Protein AF-A0A5E4CWA3-F1 (afdb_monomer)

Solvent-accessible surface area (backbone atoms only — not comparable to full-atom values): 9023 Å² total; per-residue (Å²): 144,82,82,81,77,75,79,73,74,68,63,62,17,81,24,36,67,60,45,59,70,42,76,32,87,59,70,44,62,15,62,84,79,68,44,80,23,48,37,92,52,21,31,26,24,77,56,24,62,54,33,33,35,55,78,47,29,48,71,35,40,48,38,57,74,72,39,70,64,65,76,74,52,72,78,73,97,55,59,66,71,64,50,14,72,74,32,97,84,50,58,45,65,68,56,55,56,43,50,54,50,36,67,73,74,31,77,85,46,84,54,64,76,71,49,84,39,59,64,70,61,27,53,50,50,51,53,42,39,28,46,34,52,92,32,42,58,62,83,89,51,59,59,34,23,46,42,46,45,52,50,58,64,73,73,110

Organism: Marmota monax (NCBI:txid9995)

Radius of gyration: 17.52 Å; Cα contacts (8 Å, |Δi|>4): 228; chains: 1; bounding box: 47×44×44 Å

pLDDT: mean 88.74, std 12.38, range [34.66, 95.75]

Foldseek 3Di:
DDDPPPPDQQQADPQLVLFDKDQADQWDAQLQPRDIDDRRQWIAGPQQRHIHGSNCRNVQFFHDPSHHFDAFADLPPDDLQVQLVVDPNSDHLLCVQLVVVCVVPPPPPPCQLNDAADPVLLVSQNSNCRRRPNRGHCVPPDNNSSSVNVVVSVVD

InterPro domains:
  IPR000198 Rho GTPase-activating protein domain [PF00620] (92-155)
  IPR000198 Rho GTPase-activating protein domain [PS50238] (78-156)
  IPR002219 Protein kinase C-like, phorbol ester/diacylglycerol-binding domain [PF00130] (19-65)
  IPR002219 Protein kinase C-like, phorbol ester/diacylglycerol-binding domain [PS00479] (19-64)
  IPR002219 Protein kinase C-like, phorbol ester/diacylglycerol-binding domain [PS50081] (18-64)
  IPR002219 Protein kinase C-like, phorbol ester/diacylglycerol-binding domain [SM00109] (17-64)
  IPR008936 Rho GTPase activation protein [G3DSA:1.10.555.10] (66-156)
  IPR008936 Rho GTPase activation protein [SSF48350] (75-155)
  IPR046349 C1-like domain superfamily [SSF57889] (9-67)
  IPR051025 Rho GTPase-activating [PTHR15228] (11-156)

Secondary structure (DSSP, 8-state):
--------PPPPPHHHHTS-EEE--S-EE-TTT-PEEPGGGEEEETTT--EEETTGGGT--BPP-SSPPPPPPP-SSS-HHHHHHHSTTS--HHHHHHHHHHHHHTTTSTTTTTSPP-HHHHHHHHHHHHHHGGGB--TTS-HHHHHHHHHHHHT-

Sequence (156 aa):
PSSLETFKKPLMSKAAVTHKFRKLRFPTECRDCEGIVNVFQGVECEECLLVCHQQCLENLVIICGYQKLVGKI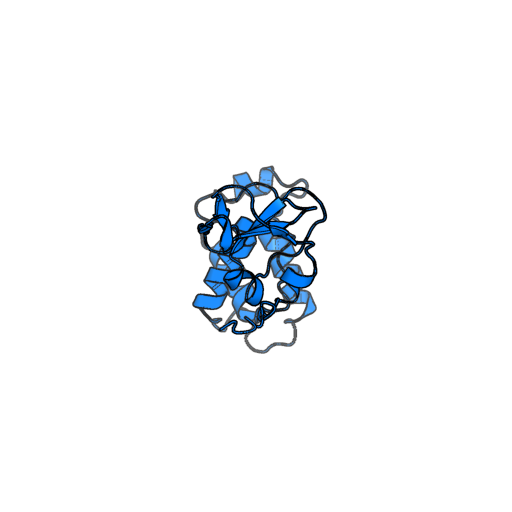YLFGVKFTQVAKKEPDGIPFILKICVSEIEKRALCLQGIYRDIGNKAKTKKLFQALENGMHLVDLSEFHPNNICDVLKLYLQQ

Mean predicted aligned error: 6.14 Å

Nearest PDB structures (foldseek):
  3fk2-assembly2_B  TM=8.700E-01  e=3.833E-04  Homo sapiens
  3fk2-assembly3_C  TM=8.869E-01  e=6.960E-04  Homo sapiens
  5c5s-assembly3_C  TM=8.972E-01  e=1.881E-03  Homo sapiens
  5hpy-assembly2_D  TM=9.854E-01  e=4.452E-03  Homo sapiens
  3kuq-assembly1_A  TM=8.640E-01  e=1.468E-02  Homo sapiens

Structure (mmCIF, N/CA/C/O backbone):
data_AF-A0A5E4CWA3-F1
#
_entry.id   AF-A0A5E4CWA3-F1
#
loop_
_atom_site.group_PDB
_atom_site.id
_atom_site.type_symbol
_atom_site.label_atom_id
_atom_site.label_alt_id
_atom_site.label_comp_id
_atom_site.label_asym_id
_atom_site.label_entity_id
_atom_site.label_seq_id
_atom_site.pdbx_PDB_ins_code
_atom_site.Cartn_x
_atom_site.Cartn_y
_atom_site.Cartn_z
_atom_site.occupancy
_atom_site.B_iso_or_equiv
_atom_site.auth_seq_id
_atom_site.auth_comp_id
_atom_site.auth_asym_id
_atom_site.auth_atom_id
_atom_site.pdbx_PDB_model_num
ATOM 1 N N . PRO A 1 1 ? 31.988 -25.605 -23.453 1.00 39.19 1 PRO A N 1
ATOM 2 C CA . PRO A 1 1 ? 31.751 -24.145 -23.523 1.00 39.19 1 PRO A CA 1
ATOM 3 C C . PRO A 1 1 ? 30.367 -23.827 -24.108 1.00 39.19 1 PRO A C 1
ATOM 5 O O . PRO A 1 1 ? 30.208 -23.900 -25.316 1.00 39.19 1 PRO A O 1
ATOM 8 N N . SER A 1 2 ? 29.406 -23.545 -23.220 1.00 34.66 2 SER A N 1
ATOM 9 C CA . SER A 1 2 ? 28.239 -22.647 -23.374 1.00 34.66 2 SER A CA 1
ATOM 10 C C . SER A 1 2 ? 27.103 -23.159 -22.482 1.00 34.66 2 SER A C 1
ATOM 12 O O . SER A 1 2 ? 26.216 -23.897 -22.908 1.00 34.66 2 SER A O 1
ATOM 14 N N . SER A 1 3 ? 27.202 -22.816 -21.201 1.00 37.84 3 SER A N 1
ATOM 15 C CA . SER A 1 3 ? 26.163 -22.981 -20.191 1.00 37.84 3 SER A CA 1
ATOM 16 C C . SER A 1 3 ? 24.864 -22.321 -20.655 1.00 37.84 3 SER A C 1
ATOM 18 O O . SER A 1 3 ? 24.839 -21.114 -20.890 1.00 37.84 3 SER A O 1
ATOM 20 N N . LEU A 1 4 ? 23.786 -23.104 -20.759 1.00 41.09 4 LEU A N 1
ATOM 21 C CA . LEU A 1 4 ? 22.429 -22.570 -20.812 1.00 41.09 4 LEU A CA 1
ATOM 22 C C . LEU A 1 4 ? 22.156 -21.848 -19.489 1.00 41.09 4 LEU A C 1
ATOM 24 O O . LEU A 1 4 ? 21.811 -22.475 -18.485 1.00 41.09 4 LEU A O 1
ATOM 28 N N . GLU A 1 5 ? 22.321 -20.527 -19.481 1.00 36.72 5 GLU A N 1
ATOM 29 C CA . GLU A 1 5 ? 21.766 -19.691 -18.425 1.00 36.72 5 GLU A CA 1
ATOM 30 C C . GLU A 1 5 ? 20.244 -19.815 -18.481 1.00 36.72 5 GLU A C 1
ATOM 32 O O . GLU A 1 5 ? 19.554 -19.247 -19.328 1.00 36.72 5 GLU A O 1
ATOM 37 N N . THR A 1 6 ? 19.716 -20.628 -17.573 1.00 36.94 6 THR A N 1
ATOM 38 C CA . THR A 1 6 ? 18.286 -20.691 -17.311 1.00 36.94 6 THR A CA 1
ATOM 39 C C . THR A 1 6 ? 17.909 -19.353 -16.687 1.00 36.94 6 THR A C 1
ATOM 41 O O . THR A 1 6 ? 18.141 -19.140 -15.497 1.00 36.94 6 THR A O 1
ATOM 44 N N . PHE A 1 7 ? 17.363 -18.432 -17.485 1.00 41.28 7 PHE A N 1
ATOM 45 C CA . PHE A 1 7 ? 16.717 -17.226 -16.973 1.00 41.28 7 PHE A CA 1
ATOM 46 C C . PHE A 1 7 ? 15.581 -17.671 -16.048 1.00 41.28 7 PHE A C 1
ATOM 48 O O . PHE A 1 7 ? 14.480 -17.994 -16.500 1.00 41.28 7 PHE A O 1
ATOM 55 N N . LYS A 1 8 ? 15.855 -17.742 -14.741 1.00 49.47 8 LYS A N 1
ATOM 56 C CA . LYS A 1 8 ? 14.819 -17.922 -13.728 1.00 49.47 8 LYS A CA 1
ATOM 57 C C . LYS A 1 8 ? 13.849 -16.762 -13.910 1.00 49.47 8 LYS A C 1
ATOM 59 O O . LYS A 1 8 ? 14.226 -15.610 -13.704 1.00 49.47 8 LYS A O 1
ATOM 64 N N . LYS A 1 9 ? 12.619 -17.055 -14.341 1.00 58.41 9 LYS A N 1
ATOM 65 C CA . LYS A 1 9 ? 11.544 -16.063 -14.301 1.00 58.41 9 LYS A CA 1
ATOM 66 C C . LYS A 1 9 ? 11.474 -15.561 -12.854 1.00 58.41 9 LYS A C 1
ATOM 68 O O . LYS A 1 9 ? 11.418 -16.407 -11.958 1.00 58.41 9 LYS A O 1
ATOM 73 N N . PRO A 1 10 ? 11.538 -14.243 -12.609 1.00 66.69 10 PRO A N 1
ATOM 74 C CA . PRO A 1 10 ? 11.377 -13.732 -11.258 1.00 66.69 10 PRO A CA 1
ATOM 75 C C . PRO A 1 10 ? 10.023 -14.212 -10.729 1.00 66.69 10 PRO A C 1
ATOM 77 O O . PRO A 1 10 ? 9.032 -14.192 -11.463 1.00 66.69 10 PRO A O 1
ATOM 80 N N . LEU A 1 11 ? 9.992 -14.696 -9.486 1.00 82.69 11 LEU A N 1
ATOM 81 C CA . LEU A 1 11 ? 8.729 -14.964 -8.809 1.00 82.69 11 LEU A CA 1
ATOM 82 C C . LEU A 1 11 ? 8.000 -13.617 -8.721 1.00 82.69 11 LEU A C 1
ATOM 84 O O . LEU A 1 11 ? 8.564 -12.650 -8.219 1.00 82.69 11 LEU A O 1
ATOM 88 N N . MET A 1 12 ? 6.802 -13.519 -9.293 1.00 89.06 12 MET A N 1
ATOM 89 C CA . MET A 1 12 ? 6.032 -12.274 -9.321 1.00 89.06 12 MET A CA 1
ATOM 90 C C . MET A 1 12 ? 4.941 -12.330 -8.257 1.00 89.06 12 MET A C 1
ATOM 92 O O . MET A 1 12 ? 4.243 -13.338 -8.139 1.00 89.06 12 MET A O 1
ATOM 96 N N . SER A 1 13 ? 4.774 -11.241 -7.507 1.00 92.62 13 SER A N 1
ATOM 97 C CA . SER A 1 13 ? 3.631 -11.072 -6.611 1.00 92.62 13 SER A CA 1
ATOM 98 C C . SER A 1 13 ? 2.322 -10.948 -7.399 1.00 92.62 13 SER A C 1
ATOM 100 O O . SER A 1 13 ? 2.325 -10.631 -8.593 1.00 92.62 13 SER A O 1
ATOM 102 N N . LYS A 1 14 ? 1.177 -11.112 -6.721 1.00 92.81 14 LYS A N 1
ATOM 103 C CA . LYS A 1 14 ? -0.148 -10.874 -7.325 1.00 92.81 14 LYS A CA 1
ATOM 104 C C . LYS A 1 14 ? -0.245 -9.484 -7.961 1.00 92.81 14 LYS A C 1
ATOM 106 O O . LYS A 1 14 ? -0.738 -9.354 -9.077 1.00 92.81 14 LYS A O 1
ATOM 111 N N . ALA A 1 15 ? 0.291 -8.465 -7.289 1.00 93.94 15 ALA A N 1
ATOM 112 C CA . ALA A 1 15 ? 0.289 -7.101 -7.796 1.00 93.94 15 ALA A CA 1
ATOM 113 C C . ALA A 1 15 ? 1.223 -6.928 -9.006 1.00 93.94 15 ALA A C 1
ATOM 115 O O . ALA A 1 15 ? 0.842 -6.299 -9.995 1.00 93.94 15 ALA A O 1
ATOM 116 N N . ALA A 1 16 ? 2.405 -7.551 -8.997 1.00 94.00 16 ALA A N 1
ATOM 117 C CA . ALA A 1 16 ? 3.326 -7.507 -10.131 1.00 94.00 16 ALA A CA 1
ATOM 118 C C . ALA A 1 16 ? 2.729 -8.135 -11.398 1.00 94.00 16 ALA A C 1
ATOM 120 O O . ALA A 1 16 ? 2.950 -7.613 -12.487 1.00 94.00 16 ALA A O 1
ATOM 121 N N . VAL A 1 17 ? 1.928 -9.200 -11.276 1.00 94.19 17 VAL A N 1
ATOM 122 C CA . VAL A 1 17 ? 1.273 -9.850 -12.430 1.00 94.19 17 VAL A CA 1
ATOM 123 C C . VAL A 1 17 ? 0.275 -8.924 -13.140 1.00 94.19 17 VAL A C 1
ATOM 125 O O . VAL A 1 17 ? 0.018 -9.101 -14.327 1.00 94.19 17 VAL A O 1
ATOM 128 N N . THR A 1 18 ? -0.244 -7.893 -12.463 1.00 94.62 18 THR A N 1
ATOM 129 C CA . THR A 1 18 ? -1.129 -6.894 -13.096 1.00 94.62 18 THR A CA 1
ATOM 130 C C . THR A 1 18 ? -0.399 -5.942 -14.052 1.00 94.62 18 THR A C 1
ATOM 132 O O . THR A 1 18 ? -1.045 -5.173 -14.756 1.00 94.62 18 THR A O 1
ATOM 135 N N . HIS A 1 19 ? 0.936 -5.965 -14.084 1.00 95.38 19 HIS A N 1
ATOM 136 C CA . HIS A 1 19 ? 1.750 -5.063 -14.892 1.00 95.38 19 HIS A CA 1
ATOM 137 C C . HIS A 1 19 ? 2.291 -5.751 -16.144 1.00 95.38 19 HIS A C 1
ATOM 139 O O . HIS A 1 19 ? 2.692 -6.916 -16.123 1.00 95.38 19 HIS A O 1
ATOM 145 N N . LYS A 1 20 ? 2.419 -4.975 -17.222 1.00 94.94 20 LYS A N 1
ATOM 146 C CA . LYS A 1 20 ? 3.136 -5.381 -18.431 1.00 94.94 20 LYS A CA 1
ATOM 147 C C . LYS A 1 20 ? 4.520 -4.739 -18.447 1.00 94.94 20 LYS A C 1
ATOM 149 O O . LYS A 1 20 ? 4.663 -3.562 -18.767 1.00 94.94 20 LYS A O 1
ATOM 154 N N . PHE A 1 21 ? 5.536 -5.504 -18.058 1.00 95.06 21 PHE A N 1
ATOM 155 C CA . PHE A 1 21 ? 6.897 -4.997 -17.898 1.00 95.06 21 PHE A CA 1
ATOM 156 C C . PHE A 1 21 ? 7.736 -5.088 -19.176 1.00 95.06 21 PHE A C 1
ATOM 158 O O . PHE A 1 21 ? 7.776 -6.123 -19.843 1.00 95.06 21 PHE A O 1
ATOM 165 N N . ARG A 1 22 ? 8.506 -4.029 -19.432 1.00 94.06 22 ARG A N 1
ATOM 166 C CA . ARG A 1 22 ? 9.610 -3.978 -20.394 1.00 94.06 22 ARG A CA 1
ATOM 167 C C . ARG A 1 22 ? 10.936 -3.705 -19.688 1.00 94.06 22 ARG A C 1
ATOM 169 O O . ARG A 1 22 ? 10.971 -3.299 -18.528 1.00 94.06 22 ARG A O 1
ATOM 176 N N . LYS A 1 23 ? 12.046 -3.909 -20.402 1.00 92.62 23 LYS A N 1
ATOM 177 C CA . LYS A 1 23 ? 13.384 -3.561 -19.902 1.00 92.62 23 LYS A CA 1
ATOM 178 C C . LYS A 1 23 ? 13.498 -2.050 -19.700 1.00 92.62 23 LYS A C 1
ATOM 180 O O . LYS A 1 23 ? 13.103 -1.276 -20.576 1.00 92.62 23 LYS A O 1
ATOM 185 N N . LEU A 1 24 ? 14.066 -1.659 -18.563 1.00 92.88 24 LEU A N 1
ATOM 186 C CA . LEU A 1 24 ? 14.374 -0.266 -18.264 1.00 92.88 24 LEU A CA 1
ATOM 187 C C . LEU A 1 24 ? 15.441 0.259 -19.242 1.00 92.88 24 LEU A C 1
ATOM 189 O O . LEU A 1 24 ? 16.298 -0.501 -19.690 1.00 92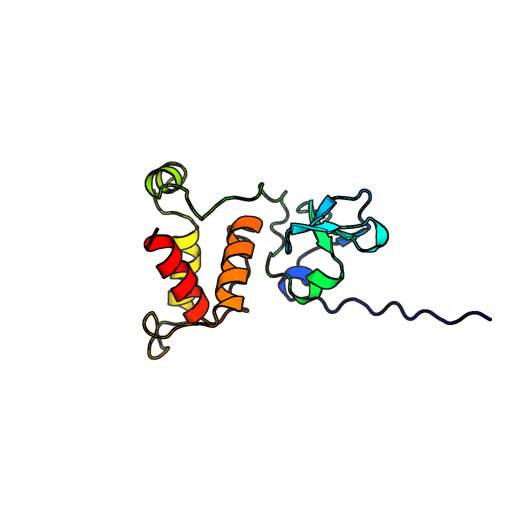.88 24 LEU A O 1
ATOM 193 N N . ARG A 1 25 ? 15.378 1.548 -19.603 1.00 89.44 25 ARG A N 1
ATOM 194 C CA . ARG A 1 25 ? 16.295 2.164 -20.588 1.00 89.44 25 ARG A CA 1
ATO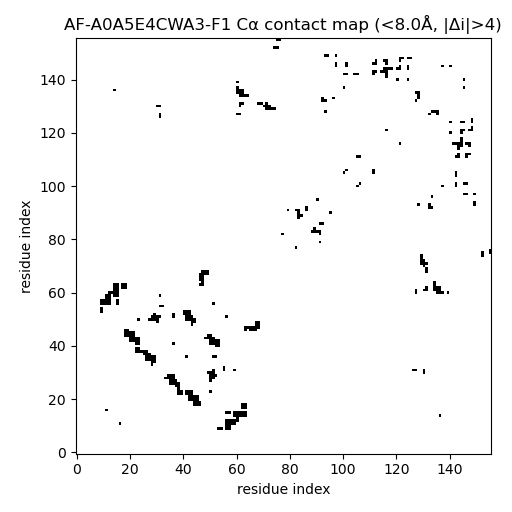M 195 C C . ARG A 1 25 ? 17.387 3.028 -19.959 1.00 89.44 25 ARG A C 1
ATOM 197 O O . ARG A 1 25 ? 18.462 3.145 -20.534 1.00 89.44 25 ARG A O 1
ATOM 204 N N . PHE A 1 26 ? 17.127 3.605 -18.788 1.00 89.31 26 PHE A N 1
ATOM 205 C CA . PHE A 1 26 ? 18.042 4.506 -18.086 1.00 89.31 26 PHE A CA 1
ATOM 2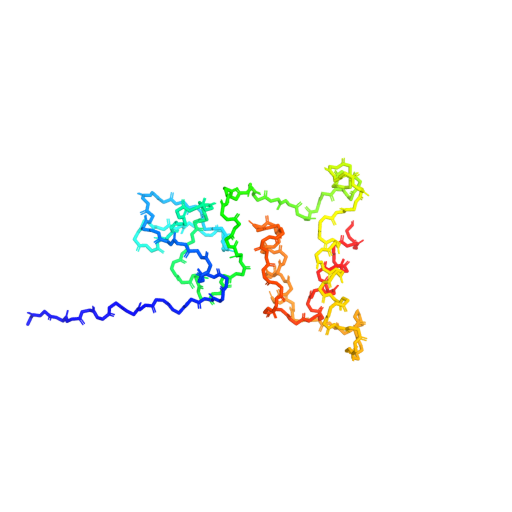06 C C . PHE A 1 26 ? 17.987 4.233 -16.579 1.00 89.31 26 PHE A C 1
ATOM 208 O O . PHE A 1 26 ? 16.940 3.799 -16.101 1.00 89.31 26 PHE A O 1
ATOM 215 N N . PRO A 1 27 ? 19.072 4.466 -15.820 1.00 91.44 27 PRO A N 1
ATOM 216 C CA . PRO A 1 27 ? 19.032 4.330 -14.371 1.00 91.44 27 PRO A CA 1
ATOM 217 C C . PRO A 1 27 ? 17.993 5.272 -13.762 1.00 91.44 27 PRO A C 1
ATOM 219 O O . PRO A 1 27 ? 17.932 6.450 -14.110 1.00 91.44 27 PRO A O 1
ATOM 222 N N . THR A 1 28 ? 17.135 4.758 -12.888 1.00 93.94 28 THR A N 1
ATOM 223 C CA . THR A 1 28 ? 16.035 5.523 -12.274 1.00 93.94 28 THR A CA 1
ATOM 224 C C . THR A 1 28 ? 15.724 4.945 -10.895 1.00 93.94 28 THR A C 1
ATOM 226 O O . THR A 1 28 ? 16.099 3.815 -10.597 1.00 93.94 28 THR A O 1
ATOM 229 N N . GLU A 1 29 ? 15.085 5.720 -10.026 1.00 93.38 29 GLU A N 1
ATOM 230 C CA . GLU A 1 29 ? 14.675 5.278 -8.692 1.00 93.38 29 GLU A CA 1
ATOM 231 C C . GLU A 1 29 ? 13.571 4.204 -8.753 1.00 93.38 29 GLU A C 1
ATOM 233 O O . GLU A 1 29 ? 12.619 4.300 -9.531 1.00 93.38 29 GLU A O 1
ATOM 238 N N . CYS A 1 30 ? 13.701 3.168 -7.924 1.00 94.44 30 CYS A N 1
ATOM 239 C CA . CYS A 1 30 ? 12.703 2.119 -7.759 1.00 94.44 30 CYS A CA 1
ATOM 240 C C . CYS A 1 30 ? 11.504 2.649 -6.984 1.00 94.44 30 CYS A C 1
ATOM 242 O O . CYS A 1 30 ? 11.643 3.126 -5.859 1.00 94.44 30 CYS A O 1
ATOM 244 N N . ARG A 1 31 ? 10.303 2.458 -7.527 1.00 93.69 31 ARG A N 1
ATOM 245 C CA . ARG A 1 31 ? 9.070 2.896 -6.875 1.00 93.69 31 ARG A CA 1
ATOM 246 C C . ARG A 1 31 ? 8.697 2.077 -5.634 1.00 93.69 31 ARG A C 1
ATOM 248 O O . ARG A 1 31 ? 7.900 2.542 -4.834 1.00 93.69 31 ARG A O 1
ATOM 255 N N . ASP A 1 32 ? 9.234 0.869 -5.481 1.00 92.25 32 ASP A N 1
ATOM 256 C CA . ASP A 1 32 ? 8.934 -0.006 -4.337 1.00 92.25 32 ASP A CA 1
ATOM 257 C C . ASP A 1 32 ? 9.886 0.239 -3.157 1.00 92.25 32 ASP A C 1
ATOM 259 O O . ASP A 1 32 ? 9.430 0.432 -2.034 1.00 92.25 32 ASP A O 1
ATOM 263 N N . CYS A 1 33 ? 11.201 0.279 -3.409 1.00 91.19 33 CYS A N 1
ATOM 264 C CA . CYS A 1 33 ? 12.223 0.348 -2.358 1.00 91.19 33 CYS A CA 1
ATOM 265 C C . CYS A 1 33 ? 13.010 1.667 -2.301 1.00 91.19 33 CYS A C 1
ATOM 267 O O . CYS A 1 33 ? 13.858 1.806 -1.424 1.00 91.19 33 CYS A O 1
ATOM 269 N N . GLU A 1 34 ? 12.767 2.606 -3.224 1.00 90.62 34 GLU A N 1
ATOM 270 C CA . GLU A 1 34 ? 13.455 3.912 -3.329 1.00 90.62 34 GLU A CA 1
ATOM 271 C C . GLU A 1 34 ? 14.967 3.817 -3.618 1.00 90.62 34 GLU A C 1
ATOM 273 O O . GLU A 1 34 ? 15.690 4.807 -3.613 1.00 90.62 34 GLU A O 1
ATOM 278 N N . GLY A 1 35 ? 15.475 2.619 -3.920 1.00 91.56 35 GLY A N 1
ATOM 279 C CA . GLY A 1 35 ? 16.852 2.418 -4.366 1.00 91.56 35 GLY A CA 1
ATOM 280 C C . GLY A 1 35 ? 17.038 2.728 -5.852 1.00 91.56 35 GLY A C 1
ATOM 281 O O . GLY A 1 35 ? 16.123 2.551 -6.656 1.00 91.56 35 GLY A O 1
ATOM 282 N N . ILE A 1 36 ? 18.250 3.114 -6.253 1.00 92.88 36 ILE A N 1
ATOM 283 C CA . ILE A 1 36 ? 18.593 3.304 -7.670 1.00 92.88 36 ILE A CA 1
ATOM 284 C C . ILE A 1 36 ? 18.549 1.952 -8.399 1.00 92.88 36 ILE A C 1
ATOM 286 O O . ILE A 1 36 ? 19.149 0.961 -7.972 1.00 92.88 36 ILE A O 1
ATOM 290 N N . VAL A 1 37 ? 17.832 1.909 -9.518 1.00 91.62 37 VAL A N 1
ATOM 291 C CA . VAL A 1 37 ? 17.715 0.746 -10.397 1.00 91.62 37 VAL A CA 1
ATOM 292 C C . VAL A 1 37 ? 18.682 0.904 -11.560 1.00 91.62 37 VAL A C 1
ATOM 294 O O . VAL A 1 37 ? 18.561 1.829 -12.361 1.00 91.62 37 VAL A O 1
ATOM 297 N N . ASN A 1 38 ? 19.620 -0.030 -11.695 1.00 89.75 38 ASN A N 1
ATOM 298 C CA . ASN A 1 38 ? 20.463 -0.120 -12.883 1.00 89.75 38 ASN A CA 1
ATOM 299 C C . ASN A 1 38 ? 19.664 -0.668 -14.073 1.00 89.75 38 ASN A C 1
ATOM 301 O O . ASN A 1 38 ? 18.816 -1.544 -13.907 1.00 89.75 38 ASN A O 1
ATOM 305 N N . VAL A 1 39 ? 20.003 -0.228 -15.288 1.00 85.12 39 VAL A N 1
ATOM 306 C CA . VAL A 1 39 ? 19.312 -0.592 -16.544 1.00 85.12 39 VAL A CA 1
ATOM 307 C C . VAL A 1 39 ? 19.090 -2.108 -16.693 1.00 85.12 39 VAL A C 1
ATOM 309 O O . VAL A 1 39 ? 18.003 -2.544 -17.055 1.00 85.12 39 VAL A O 1
ATOM 312 N N . PHE A 1 40 ? 20.088 -2.930 -16.356 1.00 86.06 40 PHE A N 1
ATOM 313 C CA . PHE A 1 40 ? 20.040 -4.389 -16.543 1.00 86.06 40 PHE A CA 1
ATOM 314 C C . PHE A 1 40 ? 19.222 -5.150 -15.490 1.00 86.06 40 PHE A C 1
ATOM 316 O O . PHE A 1 40 ? 18.816 -6.283 -15.735 1.00 86.06 40 PHE A O 1
ATOM 323 N N . GLN A 1 41 ? 18.979 -4.542 -14.328 1.00 86.38 41 GLN A N 1
ATOM 324 C CA . GLN A 1 41 ? 18.223 -5.137 -13.216 1.00 86.38 41 GLN A CA 1
ATOM 325 C C . GLN A 1 41 ? 16.853 -4.472 -13.034 1.00 86.38 41 GLN A C 1
ATOM 327 O O . GLN A 1 41 ? 16.140 -4.761 -12.070 1.00 86.38 41 GLN A O 1
ATOM 332 N N . GLY A 1 42 ? 16.499 -3.574 -13.954 1.00 91.81 42 GLY A N 1
ATOM 333 C CA . GLY A 1 42 ? 15.297 -2.769 -13.906 1.00 91.81 42 GLY A CA 1
ATOM 334 C C . GLY A 1 42 ? 14.238 -3.198 -14.895 1.00 91.81 42 GLY A C 1
ATOM 335 O O . GLY A 1 42 ? 14.521 -3.596 -16.030 1.00 91.81 42 GLY A O 1
ATOM 336 N N . VAL A 1 43 ? 12.999 -3.044 -14.458 1.00 94.62 43 VAL A N 1
ATOM 337 C CA . VAL A 1 43 ? 11.823 -3.148 -15.305 1.00 94.62 43 VAL A CA 1
ATOM 338 C C . VAL A 1 43 ? 10.985 -1.887 -15.190 1.00 94.62 43 VAL A C 1
ATOM 340 O O . VAL A 1 43 ? 10.968 -1.223 -14.154 1.00 94.62 43 VAL A O 1
ATOM 343 N N . GLU A 1 44 ? 10.289 -1.5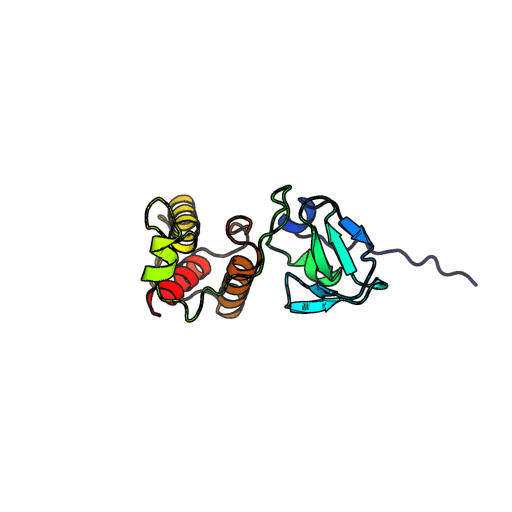73 -16.270 1.00 95.56 44 GLU A N 1
ATOM 344 C CA . GLU A 1 44 ? 9.335 -0.475 -16.341 1.00 95.56 44 GLU A CA 1
ATOM 345 C C . GLU A 1 44 ? 8.010 -1.008 -16.882 1.00 95.56 44 GLU A C 1
ATOM 347 O O . GLU A 1 44 ? 7.999 -1.768 -17.850 1.00 95.56 44 GLU A O 1
ATOM 352 N N . CYS A 1 45 ? 6.895 -0.638 -16.261 1.00 95.75 45 CYS A N 1
ATOM 353 C CA . CYS A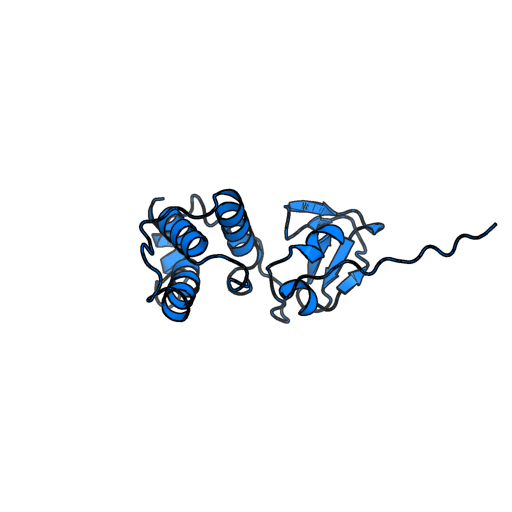 1 45 ? 5.574 -0.962 -16.787 1.00 95.75 45 CYS A CA 1
ATOM 354 C C . CYS A 1 45 ? 5.240 -0.090 -18.004 1.00 95.75 45 CYS A C 1
ATOM 356 O O . CYS A 1 45 ? 5.367 1.131 -17.941 1.00 95.75 45 CYS A O 1
ATOM 358 N N . GLU A 1 46 ? 4.763 -0.704 -19.085 1.00 95.31 46 GLU A N 1
ATOM 359 C CA . GLU A 1 46 ? 4.384 -0.004 -20.321 1.00 95.31 46 GLU A CA 1
ATOM 360 C C . GLU A 1 46 ? 3.175 0.925 -20.143 1.00 95.31 46 GLU A C 1
ATOM 362 O O . GLU A 1 46 ? 3.094 1.945 -20.820 1.00 95.31 46 GLU A O 1
ATOM 367 N N . GLU A 1 47 ? 2.277 0.600 -19.208 1.00 94.50 47 GLU A N 1
ATOM 368 C CA . GLU A 1 47 ? 1.006 1.307 -19.014 1.00 94.50 47 GLU A CA 1
ATOM 369 C C . GLU A 1 47 ? 1.111 2.397 -17.934 1.00 94.50 47 GLU A C 1
ATOM 371 O O . GLU A 1 47 ? 0.859 3.575 -18.176 1.00 94.50 47 GLU A O 1
ATOM 376 N N . CYS A 1 48 ? 1.514 2.019 -16.713 1.00 94.50 48 CYS A N 1
ATOM 377 C CA . CYS A 1 48 ? 1.534 2.938 -15.568 1.00 94.50 48 CYS A CA 1
ATOM 378 C C . CYS A 1 48 ? 2.885 3.621 -15.318 1.00 94.50 48 CYS A C 1
ATOM 380 O O . CYS A 1 48 ? 2.981 4.465 -14.424 1.00 94.50 48 CYS A O 1
ATOM 382 N N . LEU A 1 49 ? 3.920 3.268 -16.092 1.00 94.31 49 LEU A N 1
ATOM 383 C CA . LEU A 1 49 ? 5.296 3.762 -15.949 1.00 94.31 49 LEU A CA 1
ATOM 384 C C . LEU A 1 49 ? 5.932 3.477 -14.574 1.00 94.31 49 LEU A C 1
ATOM 386 O O . LEU A 1 49 ? 6.869 4.159 -14.162 1.00 94.31 49 LEU A O 1
ATOM 390 N N . LEU A 1 50 ? 5.443 2.462 -13.850 1.00 94.75 50 LEU A N 1
ATOM 391 C CA . LEU A 1 50 ? 6.081 1.981 -12.624 1.00 94.75 50 LEU A CA 1
ATOM 392 C C . LEU A 1 50 ? 7.474 1.433 -12.946 1.00 94.75 50 LEU A C 1
ATOM 394 O O . LEU A 1 50 ? 7.589 0.477 -13.712 1.00 94.75 50 LEU A O 1
ATOM 398 N N . VAL A 1 51 ? 8.506 1.996 -12.321 1.00 95.06 51 VAL A N 1
ATOM 399 C CA . VAL A 1 51 ? 9.884 1.494 -12.386 1.00 95.06 51 VAL A CA 1
ATOM 400 C C . VAL A 1 51 ? 10.190 0.681 -11.135 1.00 95.06 51 VAL A C 1
ATOM 402 O O . VAL A 1 51 ? 9.914 1.121 -10.018 1.00 95.06 51 VAL A O 1
ATOM 405 N N . CYS A 1 52 ? 10.764 -0.508 -11.306 1.00 94.94 52 CYS A N 1
ATOM 406 C CA . CYS A 1 52 ? 11.063 -1.410 -10.198 1.00 94.94 52 CYS A CA 1
ATOM 407 C C . CYS A 1 52 ? 12.313 -2.257 -10.466 1.00 94.94 52 CYS A C 1
ATOM 409 O O . CYS A 1 52 ? 12.645 -2.542 -11.621 1.00 94.94 52 CYS A O 1
ATOM 411 N N . HIS A 1 53 ? 12.995 -2.707 -9.409 1.00 94.69 53 HIS A N 1
ATOM 412 C CA . HIS A 1 53 ? 13.984 -3.783 -9.534 1.00 94.69 53 HIS A CA 1
ATOM 413 C C . HIS A 1 53 ? 13.282 -5.106 -9.849 1.00 94.69 53 HIS A C 1
ATOM 415 O O . HIS A 1 53 ? 12.202 -5.381 -9.330 1.00 94.69 53 HIS A O 1
ATOM 421 N N . GLN A 1 54 ? 13.939 -5.990 -10.598 1.00 92.50 54 GLN A N 1
ATOM 422 C CA . GLN A 1 54 ? 13.434 -7.352 -10.826 1.00 92.50 54 GLN A CA 1
ATOM 423 C C . GLN A 1 54 ? 13.218 -8.134 -9.519 1.00 92.50 54 GLN A C 1
ATOM 425 O O . GLN A 1 54 ? 12.268 -8.901 -9.418 1.00 92.50 54 GLN A O 1
ATOM 430 N N . GLN A 1 55 ? 14.070 -7.915 -8.512 1.00 92.38 55 GLN A N 1
ATOM 431 C CA . GLN A 1 55 ? 13.964 -8.558 -7.195 1.00 92.38 55 GLN A CA 1
ATOM 432 C C . GLN A 1 55 ? 12.778 -8.029 -6.371 1.00 92.38 55 GLN A C 1
ATOM 434 O O . GLN A 1 55 ? 12.198 -8.762 -5.577 1.00 92.38 55 GLN A O 1
ATOM 439 N N . CYS A 1 56 ? 12.378 -6.772 -6.580 1.00 93.88 56 CYS A N 1
ATOM 440 C CA . CYS A 1 56 ? 11.232 -6.179 -5.891 1.00 93.88 56 CYS A CA 1
ATOM 441 C C . CYS A 1 56 ? 9.890 -6.724 -6.409 1.00 93.88 56 CYS A C 1
ATOM 443 O O . CYS A 1 56 ? 8.896 -6.668 -5.690 1.00 93.88 56 CYS A O 1
ATOM 445 N N . LEU A 1 57 ? 9.849 -7.316 -7.610 1.00 93.75 57 LEU A N 1
ATOM 446 C CA . LEU A 1 57 ? 8.621 -7.872 -8.197 1.00 93.75 57 LEU A CA 1
ATOM 447 C C . LEU A 1 57 ? 7.996 -8.996 -7.365 1.00 93.75 57 LEU A C 1
ATOM 449 O O . LEU A 1 57 ? 6.780 -9.159 -7.388 1.00 93.75 57 LEU A O 1
ATOM 453 N N . GLU A 1 58 ? 8.798 -9.746 -6.611 1.00 92.81 58 GLU A N 1
ATOM 454 C CA . GLU A 1 58 ? 8.310 -10.811 -5.724 1.00 92.81 58 GLU A CA 1
ATOM 455 C C . GLU A 1 58 ? 7.454 -10.266 -4.578 1.00 92.81 58 GLU A C 1
ATOM 457 O O . GLU A 1 58 ? 6.567 -10.935 -4.054 1.00 92.81 58 GLU A O 1
ATOM 462 N N . ASN A 1 59 ? 7.712 -9.019 -4.200 1.00 92.00 59 ASN A N 1
ATOM 463 C CA . ASN A 1 59 ? 7.198 -8.395 -2.996 1.00 92.00 59 ASN A CA 1
ATOM 464 C C . ASN A 1 59 ? 6.380 -7.131 -3.282 1.00 92.00 59 ASN A C 1
ATOM 466 O O . ASN A 1 59 ? 5.911 -6.502 -2.330 1.00 92.00 59 ASN A O 1
ATOM 470 N N . LEU A 1 60 ? 6.206 -6.773 -4.554 1.00 94.31 60 LEU A N 1
ATOM 471 C CA . LEU A 1 60 ? 5.466 -5.595 -4.980 1.00 94.31 60 LEU A CA 1
ATOM 472 C C . LEU A 1 60 ? 4.005 -5.715 -4.540 1.00 94.31 60 LEU A C 1
ATOM 474 O O . LEU A 1 60 ? 3.389 -6.766 -4.700 1.00 94.31 60 LEU A O 1
ATOM 478 N N . VAL A 1 61 ? 3.445 -4.633 -4.014 1.00 94.81 61 VAL A N 1
ATOM 479 C CA . VAL A 1 61 ? 2.028 -4.564 -3.606 1.00 94.81 61 VAL A CA 1
ATOM 480 C C . VAL A 1 61 ? 1.257 -3.476 -4.351 1.00 94.81 61 VAL A C 1
ATOM 482 O O . VAL A 1 61 ? 0.065 -3.316 -4.142 1.00 94.81 61 VAL A O 1
ATOM 485 N N . ILE A 1 62 ? 1.924 -2.725 -5.226 1.00 94.81 62 ILE A N 1
ATOM 486 C CA . ILE A 1 62 ? 1.284 -1.729 -6.084 1.00 94.81 62 ILE A CA 1
ATOM 487 C C . ILE A 1 62 ? 0.734 -2.465 -7.307 1.00 94.81 62 ILE A C 1
ATOM 489 O O . ILE A 1 62 ? 1.502 -3.160 -7.971 1.00 94.81 62 ILE A O 1
ATOM 493 N N . ILE A 1 63 ? -0.567 -2.346 -7.581 1.00 95.06 63 ILE A N 1
ATOM 494 C CA . ILE A 1 63 ? -1.263 -2.886 -8.759 1.00 95.06 63 ILE A CA 1
ATOM 495 C C . ILE A 1 63 ? -1.252 -1.874 -9.911 1.00 95.06 63 ILE A C 1
ATOM 497 O O . ILE A 1 63 ? -1.095 -0.669 -9.711 1.00 95.06 63 ILE A O 1
ATOM 501 N N . CYS A 1 64 ? -1.410 -2.351 -11.143 1.00 94.62 64 CYS A N 1
ATOM 502 C CA . CYS A 1 64 ? -1.418 -1.480 -12.307 1.00 94.62 64 CYS A CA 1
ATOM 503 C C . CYS A 1 64 ? -2.773 -0.774 -12.431 1.00 94.62 64 CYS A C 1
ATOM 505 O O . CYS A 1 64 ? -3.806 -1.419 -12.587 1.00 94.62 64 CYS A O 1
ATOM 507 N N . GLY A 1 65 ? -2.761 0.560 -12.404 1.00 92.38 65 GLY A N 1
ATOM 508 C CA . GLY A 1 65 ? -3.948 1.382 -12.663 1.00 92.38 65 GLY A CA 1
ATOM 509 C C . GLY A 1 65 ? -4.202 1.685 -14.142 1.00 92.38 65 GLY A C 1
ATOM 510 O O . GLY A 1 65 ? -5.073 2.496 -14.436 1.00 92.38 65 GLY A O 1
ATOM 511 N N . TYR A 1 66 ? -3.414 1.111 -15.064 1.00 92.62 66 TYR A N 1
ATOM 512 C CA . TYR A 1 66 ? -3.449 1.390 -16.515 1.00 92.62 66 TYR A CA 1
ATOM 513 C C . TYR A 1 66 ? -3.355 2.882 -16.881 1.00 92.62 66 TYR A C 1
ATOM 515 O O . TYR A 1 66 ? -3.774 3.319 -17.948 1.00 92.62 66 TYR A O 1
ATOM 523 N N . GLN A 1 67 ? -2.814 3.679 -15.965 1.00 91.62 67 GLN A N 1
ATOM 524 C CA . GLN A 1 67 ? -2.598 5.110 -16.098 1.00 91.62 67 GLN A CA 1
ATOM 525 C C . GLN A 1 67 ? -1.292 5.457 -15.399 1.00 91.62 67 GLN A C 1
ATOM 527 O O . GLN A 1 67 ? -0.877 4.767 -14.460 1.00 91.62 67 GLN A O 1
ATOM 532 N N . LYS A 1 68 ? -0.646 6.534 -15.852 1.00 90.38 68 LYS A N 1
ATOM 533 C CA . LYS A 1 68 ? 0.616 7.000 -15.279 1.00 90.38 68 LYS A CA 1
ATOM 534 C C . LYS A 1 68 ? 0.472 7.187 -13.769 1.00 90.38 68 LYS A C 1
ATOM 536 O O . LYS A 1 68 ? -0.369 7.962 -13.315 1.00 90.38 68 LYS A O 1
ATOM 541 N N . LEU A 1 69 ? 1.327 6.504 -13.010 1.00 89.44 69 LEU A N 1
ATOM 542 C CA . LEU A 1 69 ? 1.370 6.659 -11.562 1.00 89.44 69 LEU A CA 1
ATOM 543 C C . LEU A 1 69 ? 1.661 8.111 -11.191 1.00 89.44 69 LEU A C 1
ATOM 545 O O . LEU A 1 69 ? 2.579 8.747 -11.717 1.00 89.44 69 LEU A O 1
ATOM 549 N N . VAL A 1 70 ? 0.870 8.620 -10.253 1.00 86.19 70 VAL A N 1
ATOM 550 C CA . VAL A 1 70 ? 1.092 9.934 -9.654 1.00 86.19 70 VAL A CA 1
ATOM 551 C C . VAL A 1 70 ? 2.408 9.904 -8.869 1.00 86.19 70 VAL A C 1
ATOM 553 O O . VAL A 1 70 ? 2.839 8.854 -8.391 1.00 86.19 70 VAL A O 1
ATOM 556 N N . GLY A 1 71 ? 3.070 11.058 -8.743 1.00 84.12 71 GLY A N 1
ATOM 557 C CA . GLY A 1 71 ? 4.281 11.209 -7.930 1.00 84.12 71 GLY A CA 1
ATOM 558 C C . GLY A 1 71 ? 4.099 10.704 -6.494 1.00 84.12 71 GLY A C 1
ATOM 559 O O . GLY A 1 71 ? 2.978 10.509 -6.030 1.00 84.12 71 GLY A O 1
ATOM 560 N N . LYS A 1 72 ? 5.216 10.433 -5.804 1.00 86.19 72 LYS A N 1
ATOM 561 C CA . LYS A 1 72 ? 5.171 9.950 -4.415 1.00 86.19 72 LYS A CA 1
ATOM 562 C C . LYS A 1 72 ? 4.495 11.024 -3.572 1.00 86.19 72 LYS A C 1
ATOM 564 O O . LYS A 1 72 ? 4.830 12.203 -3.710 1.00 86.19 72 LYS A O 1
ATOM 569 N N . ILE A 1 73 ? 3.556 10.625 -2.726 1.00 87.56 73 ILE A N 1
ATOM 570 C CA . ILE A 1 73 ? 3.004 11.527 -1.721 1.00 87.56 73 ILE A CA 1
ATOM 571 C C . ILE A 1 73 ? 3.701 11.293 -0.387 1.00 87.56 73 ILE A C 1
ATOM 573 O O . ILE A 1 73 ? 4.217 10.212 -0.128 1.00 87.56 73 ILE A O 1
ATOM 577 N N . TYR A 1 74 ? 3.671 12.299 0.475 1.00 85.50 74 TYR A N 1
ATOM 578 C CA . TYR A 1 74 ? 4.093 12.147 1.858 1.00 85.50 74 TYR A CA 1
ATOM 579 C C . TYR A 1 74 ? 2.847 12.073 2.721 1.00 85.50 74 TYR A C 1
ATOM 581 O O . TYR A 1 74 ? 2.034 13.001 2.732 1.00 85.50 74 TYR A O 1
ATOM 589 N N . LEU A 1 75 ? 2.673 10.945 3.398 1.00 84.75 75 LEU A N 1
ATOM 590 C CA . LEU A 1 75 ? 1.596 10.766 4.365 1.00 84.75 75 LEU A CA 1
ATOM 591 C C . LEU A 1 75 ? 2.032 11.231 5.758 1.00 84.75 75 LEU A C 1
ATOM 593 O O . LEU A 1 75 ? 1.181 11.646 6.541 1.00 84.75 75 LEU A O 1
ATOM 597 N N . PHE A 1 76 ? 3.338 11.185 6.056 1.00 81.69 76 PHE A N 1
ATOM 598 C CA . PHE A 1 76 ? 3.893 11.721 7.297 1.00 81.69 76 PHE A CA 1
ATOM 599 C C . PHE A 1 76 ? 4.185 13.223 7.223 1.00 81.69 76 PHE A C 1
ATOM 601 O O . PHE A 1 76 ? 4.702 13.722 6.223 1.00 81.69 76 PHE A O 1
ATOM 608 N N . GLY A 1 77 ? 3.893 13.943 8.311 1.00 80.25 77 GLY A N 1
ATOM 609 C CA . GLY A 1 77 ? 4.260 15.359 8.474 1.00 80.25 77 GLY A CA 1
ATOM 610 C C . GLY A 1 77 ? 3.410 16.345 7.663 1.00 80.25 77 GLY A C 1
ATOM 611 O O . GLY A 1 77 ? 3.669 17.550 7.685 1.00 80.25 77 GLY A O 1
ATOM 612 N N . VAL A 1 78 ? 2.376 15.861 6.972 1.00 84.75 78 VAL A N 1
ATOM 613 C CA . VAL A 1 78 ? 1.392 16.696 6.278 1.00 84.75 78 VAL A CA 1
ATOM 614 C C . VAL A 1 78 ? 0.182 16.892 7.182 1.00 84.75 78 VAL A C 1
ATOM 616 O O . VAL A 1 78 ? -0.406 15.934 7.673 1.00 84.75 78 VAL A O 1
ATOM 619 N N . LYS A 1 79 ? -0.229 18.148 7.388 1.00 86.44 79 LYS A N 1
ATOM 620 C CA . LYS A 1 79 ? -1.395 18.462 8.225 1.00 86.44 79 LYS A CA 1
ATOM 621 C C . LYS A 1 79 ? -2.653 17.816 7.645 1.00 86.44 79 LYS A C 1
ATOM 623 O O . LYS A 1 79 ? -2.984 18.062 6.484 1.00 86.44 79 LYS A O 1
ATOM 628 N N . PHE A 1 80 ? -3.410 17.106 8.483 1.00 86.88 80 PHE A N 1
ATOM 629 C CA . PHE A 1 80 ? -4.683 16.475 8.115 1.00 86.88 80 PHE A CA 1
ATOM 630 C C . PHE A 1 80 ? -5.611 17.417 7.328 1.00 86.88 80 PHE A C 1
ATOM 632 O O . PHE A 1 80 ? -6.132 17.060 6.275 1.00 86.88 80 PHE A O 1
ATOM 639 N N . THR A 1 81 ? -5.743 18.669 7.781 1.00 87.00 81 THR A N 1
ATOM 640 C CA . THR A 1 81 ? -6.595 19.687 7.143 1.00 87.00 81 THR A CA 1
ATOM 641 C C . THR A 1 81 ? -6.188 20.027 5.710 1.00 87.00 81 THR A C 1
ATOM 643 O O . THR A 1 81 ? -7.040 20.404 4.910 1.00 87.00 81 THR A O 1
ATOM 646 N N . GLN A 1 82 ? -4.906 19.905 5.357 1.00 88.31 82 GLN A N 1
ATOM 647 C CA . GLN A 1 82 ? -4.437 20.129 3.989 1.00 88.31 82 GLN A CA 1
ATOM 648 C C . GLN A 1 82 ? -4.786 18.956 3.077 1.00 88.31 82 GLN A C 1
ATOM 650 O O . GLN A 1 82 ? -5.130 19.181 1.920 1.00 88.31 82 GLN A O 1
ATOM 655 N N . VAL A 1 83 ? -4.701 17.725 3.588 1.00 88.44 83 VAL A N 1
ATOM 656 C CA . VAL A 1 83 ? -5.080 16.522 2.834 1.00 88.44 83 VAL A CA 1
ATOM 657 C C . VAL A 1 83 ? -6.590 16.502 2.618 1.00 88.44 83 VAL A C 1
ATOM 659 O O . VAL A 1 83 ? -7.034 16.382 1.482 1.00 88.44 83 VAL A O 1
ATOM 662 N N . ALA A 1 84 ? -7.367 16.737 3.678 1.00 88.69 84 ALA A N 1
ATOM 663 C CA . ALA A 1 84 ? -8.825 16.799 3.621 1.00 88.69 84 ALA A CA 1
ATOM 664 C C . ALA A 1 84 ? -9.329 17.825 2.591 1.00 88.69 84 ALA A C 1
ATOM 666 O O . ALA A 1 84 ? -10.196 17.511 1.791 1.00 88.69 84 ALA A O 1
ATOM 667 N N . LYS A 1 85 ? -8.740 19.030 2.531 1.00 90.06 85 LYS A N 1
ATOM 668 C CA . LYS A 1 85 ? -9.136 20.072 1.561 1.00 90.06 85 LYS A CA 1
ATOM 669 C C . LYS A 1 85 ? -8.904 19.707 0.091 1.00 90.06 85 LYS A C 1
ATOM 671 O O . LYS A 1 85 ? -9.497 20.341 -0.775 1.00 90.06 85 LYS A O 1
ATOM 676 N N . LYS A 1 86 ? -7.997 18.768 -0.198 1.00 87.12 86 LYS A N 1
ATOM 677 C CA . LYS A 1 86 ? -7.719 18.314 -1.571 1.00 87.12 86 LYS A CA 1
ATOM 678 C C . LYS A 1 86 ? -8.717 17.260 -2.045 1.00 87.12 86 LYS A C 1
ATOM 680 O O . LYS A 1 86 ? -8.835 17.046 -3.246 1.00 87.12 86 LYS A O 1
ATOM 685 N N . GLU A 1 87 ? -9.404 16.607 -1.115 1.00 88.19 87 GLU A N 1
ATOM 686 C CA . GLU A 1 87 ? -10.385 15.567 -1.397 1.00 88.19 87 GLU A CA 1
ATOM 687 C C . GLU A 1 87 ? -11.790 16.188 -1.483 1.00 88.19 87 GLU A C 1
ATOM 689 O O . GLU A 1 87 ? -12.146 17.017 -0.642 1.00 88.19 87 GLU A O 1
ATOM 694 N N . PRO A 1 88 ? -12.615 15.802 -2.471 1.00 89.56 88 PRO A N 1
ATOM 695 C CA . PRO A 1 88 ? -13.918 16.429 -2.709 1.00 89.56 88 PRO A CA 1
ATOM 696 C C . PRO A 1 88 ? -14.926 16.200 -1.573 1.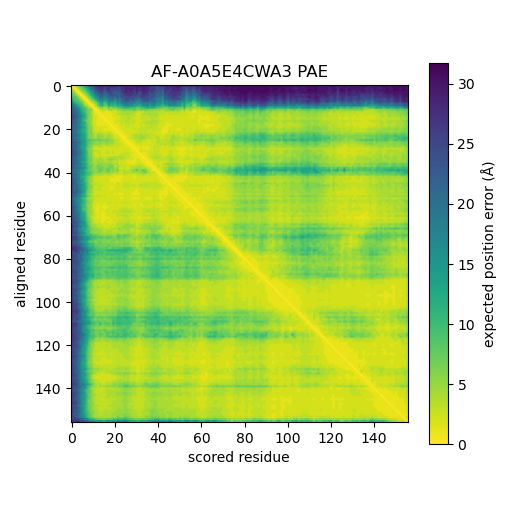00 89.56 88 PRO A C 1
ATOM 698 O O . PRO A 1 88 ? -15.813 17.021 -1.361 1.00 89.56 88 PRO A O 1
ATOM 701 N N . ASP A 1 89 ? -14.789 15.099 -0.838 1.00 92.38 89 ASP A N 1
ATOM 702 C CA . ASP A 1 89 ? -15.626 14.730 0.308 1.00 92.38 89 ASP A CA 1
ATOM 703 C C . ASP A 1 89 ? -14.986 15.087 1.660 1.00 92.38 89 ASP A C 1
ATOM 705 O O . ASP A 1 89 ? -15.557 14.803 2.711 1.00 92.38 89 ASP A O 1
ATOM 709 N N . GLY A 1 90 ? -13.798 15.701 1.656 1.00 91.44 90 GLY A N 1
ATOM 710 C CA . GLY A 1 90 ? -13.073 16.051 2.875 1.00 91.44 90 GLY A CA 1
ATOM 711 C C . GLY A 1 90 ? -12.425 14.869 3.601 1.00 91.44 90 GLY A C 1
ATOM 712 O O . GLY A 1 90 ? -11.852 15.066 4.674 1.00 91.44 90 GLY A O 1
ATOM 713 N N . ILE A 1 91 ? -12.492 13.651 3.053 1.00 91.94 91 ILE A N 1
ATOM 714 C CA . ILE A 1 91 ? -11.985 12.441 3.706 1.00 91.94 91 ILE A CA 1
ATOM 715 C C . ILE A 1 91 ? -10.677 12.016 3.018 1.00 91.94 91 ILE A C 1
ATOM 717 O O . ILE A 1 91 ? -10.691 11.683 1.835 1.00 91.94 91 ILE A O 1
ATOM 721 N N . PRO A 1 92 ? -9.532 11.971 3.724 1.00 92.19 92 PRO A N 1
ATOM 722 C CA . PRO A 1 92 ? -8.285 11.462 3.156 1.00 92.19 92 PRO A CA 1
ATOM 723 C C . PRO A 1 92 ? -8.403 10.029 2.623 1.00 92.19 92 PRO A C 1
ATOM 725 O O . PRO A 1 92 ? -8.962 9.155 3.291 1.00 92.19 92 PRO A O 1
ATOM 728 N N . PHE A 1 93 ? -7.805 9.757 1.458 1.00 91.94 93 PHE A N 1
ATOM 729 C CA . PHE A 1 93 ? -7.882 8.440 0.808 1.00 91.94 93 PHE A CA 1
ATOM 730 C C . PHE A 1 93 ? -7.417 7.276 1.704 1.00 91.94 93 PHE A C 1
ATOM 732 O O . PHE A 1 93 ? -7.985 6.188 1.635 1.00 91.94 93 PHE A O 1
ATOM 739 N N . ILE A 1 94 ? -6.414 7.502 2.563 1.00 93.00 94 ILE A N 1
ATOM 740 C CA . ILE A 1 94 ? -5.894 6.485 3.486 1.00 93.00 94 ILE A CA 1
ATOM 741 C C . ILE A 1 94 ? -6.971 6.006 4.463 1.00 93.00 94 ILE A C 1
ATOM 743 O O . ILE A 1 94 ? -7.056 4.812 4.731 1.00 93.00 94 ILE A O 1
ATOM 747 N N . LEU A 1 95 ? -7.845 6.904 4.935 1.00 94.12 95 LEU A N 1
ATOM 748 C CA . LEU A 1 95 ? -8.974 6.510 5.776 1.00 94.12 95 LEU A CA 1
ATOM 749 C C . LEU A 1 95 ? -9.931 5.624 4.981 1.00 94.12 95 LEU A C 1
ATOM 751 O O . LEU A 1 95 ? -10.281 4.546 5.446 1.00 94.12 95 LEU A O 1
ATOM 755 N N . LYS A 1 96 ? -10.295 6.043 3.762 1.00 94.31 96 LYS A N 1
ATOM 756 C CA . LYS A 1 96 ? -11.240 5.313 2.902 1.00 94.31 96 LYS A CA 1
ATOM 757 C C . LYS A 1 96 ? -10.764 3.887 2.632 1.00 94.31 96 LYS A C 1
ATOM 759 O O . LYS A 1 96 ? -11.506 2.939 2.871 1.00 94.31 96 LYS A O 1
ATOM 764 N N . ILE A 1 97 ? -9.524 3.735 2.162 1.00 94.69 97 ILE A N 1
ATOM 765 C CA . ILE A 1 97 ? -8.996 2.429 1.757 1.00 94.69 97 ILE A CA 1
ATOM 766 C C . ILE A 1 97 ? -8.769 1.509 2.965 1.00 94.69 97 ILE A C 1
ATOM 768 O O . ILE A 1 97 ? -9.129 0.335 2.913 1.00 94.69 97 ILE A O 1
ATOM 772 N N . CYS A 1 98 ? -8.236 2.033 4.076 1.00 95.31 98 CYS A N 1
ATOM 773 C CA . CYS A 1 98 ? -7.999 1.230 5.272 1.00 95.31 98 CYS A CA 1
ATOM 774 C C . CYS A 1 98 ? -9.311 0.814 5.944 1.00 95.31 98 CYS A C 1
ATOM 776 O O . CYS A 1 98 ? -9.462 -0.359 6.277 1.00 95.31 98 CYS A O 1
ATOM 778 N N . VAL A 1 99 ? -10.256 1.742 6.129 1.00 95.38 99 VAL A N 1
ATOM 779 C CA . VAL A 1 99 ? -11.550 1.445 6.766 1.00 95.38 99 VAL A CA 1
ATOM 780 C C . VAL A 1 99 ? -12.346 0.457 5.921 1.00 95.38 99 VAL A C 1
ATOM 782 O O . VAL A 1 99 ? -12.797 -0.548 6.461 1.00 95.38 99 VAL A O 1
ATOM 785 N N . SER A 1 100 ? -12.429 0.667 4.603 1.00 95.50 100 SER A N 1
ATOM 786 C CA . SER A 1 100 ? -13.138 -0.254 3.708 1.00 95.50 100 SER A CA 1
ATOM 787 C C . SER A 1 100 ? -12.579 -1.681 3.778 1.00 95.50 100 SER A C 1
ATOM 789 O O . SER A 1 100 ? -13.343 -2.645 3.838 1.00 95.50 100 SER A O 1
ATOM 791 N N . GLU A 1 101 ? -11.254 -1.842 3.838 1.00 95.00 101 GLU A N 1
ATOM 792 C CA . GLU A 1 101 ? -10.638 -3.169 3.933 1.00 95.00 101 GLU A CA 1
ATOM 793 C C . GLU A 1 101 ? -10.845 -3.821 5.313 1.00 95.00 101 GLU A C 1
ATOM 795 O O . GLU A 1 101 ? -11.065 -5.034 5.405 1.00 95.00 101 GLU A O 1
ATOM 800 N N . ILE A 1 102 ? -10.827 -3.030 6.392 1.00 94.88 102 ILE A N 1
ATOM 801 C CA . ILE A 1 102 ? -11.128 -3.509 7.750 1.00 94.88 102 ILE A CA 1
ATOM 802 C C . ILE A 1 102 ? -12.591 -3.960 7.840 1.00 94.88 102 ILE A C 1
ATOM 804 O O . ILE A 1 102 ? -12.862 -5.059 8.325 1.00 94.88 102 ILE A O 1
ATOM 808 N N . GLU A 1 103 ? -13.532 -3.166 7.331 1.00 95.31 103 GLU A N 1
ATOM 809 C CA . GLU A 1 103 ? -14.956 -3.518 7.297 1.00 95.31 103 GLU A CA 1
ATOM 810 C C . GLU A 1 103 ? -15.205 -4.796 6.490 1.00 95.31 103 GLU A C 1
ATOM 812 O O . GLU A 1 103 ? -15.985 -5.658 6.894 1.00 95.31 103 GLU A O 1
ATOM 817 N N . LYS A 1 104 ? -14.481 -4.969 5.382 1.00 94.56 104 LYS A N 1
ATOM 818 C CA . LYS A 1 104 ? -14.619 -6.135 4.509 1.00 94.56 104 LYS A CA 1
ATOM 819 C C . LYS A 1 104 ? -14.107 -7.438 5.131 1.00 94.56 104 LYS A C 1
ATOM 821 O O . LYS A 1 104 ? -14.663 -8.496 4.842 1.00 94.56 104 LYS A O 1
ATOM 826 N N . ARG A 1 105 ? -13.021 -7.405 5.915 1.00 94.50 105 ARG A N 1
ATOM 827 C CA . ARG A 1 105 ? -12.290 -8.631 6.320 1.00 94.50 105 ARG A CA 1
ATOM 828 C C . ARG A 1 105 ? -12.144 -8.848 7.819 1.00 94.50 105 ARG A C 1
ATOM 830 O O . ARG A 1 105 ? -11.798 -9.954 8.225 1.00 94.50 105 ARG A O 1
ATOM 837 N N . ALA A 1 106 ? -12.323 -7.814 8.631 1.00 92.69 106 ALA A N 1
ATOM 838 C CA . ALA A 1 106 ? -11.773 -7.791 9.983 1.00 92.69 106 ALA A CA 1
ATOM 839 C C . ALA A 1 106 ? -12.802 -7.566 11.091 1.00 92.69 106 ALA A C 1
ATOM 841 O O . ALA A 1 106 ? -12.444 -7.659 12.261 1.00 92.69 106 ALA A O 1
ATOM 842 N N . LEU A 1 107 ? -14.072 -7.329 10.752 1.00 91.44 107 LEU A N 1
ATOM 843 C CA . LEU A 1 107 ? -15.131 -7.108 11.746 1.00 91.44 107 LEU A CA 1
ATOM 844 C C . LEU A 1 107 ? -15.339 -8.305 12.683 1.00 91.44 107 LEU A C 1
ATOM 846 O O . LEU A 1 107 ? -15.730 -8.126 13.832 1.00 91.44 107 LEU A O 1
ATOM 850 N N . CYS A 1 108 ? -15.046 -9.520 12.214 1.00 90.25 108 CYS A N 1
ATOM 851 C CA . CYS A 1 108 ? -15.134 -10.741 13.018 1.00 90.25 108 CYS A CA 1
ATOM 852 C C . CYS A 1 108 ? -13.809 -11.123 13.701 1.00 90.25 108 CYS A C 1
ATOM 854 O O . CYS A 1 108 ? -13.757 -12.146 14.383 1.00 90.25 108 CYS A O 1
ATOM 856 N N . LEU A 1 109 ? -12.730 -10.354 13.511 1.00 92.31 109 LEU A N 1
ATOM 857 C CA . LEU A 1 109 ? -11.446 -10.647 14.142 1.00 92.31 109 LEU A CA 1
ATOM 858 C C . LEU A 1 109 ? -11.438 -10.157 15.588 1.00 92.31 109 LEU A C 1
ATOM 860 O O . LEU A 1 109 ? -11.689 -8.988 15.883 1.00 92.31 109 LEU A O 1
ATOM 864 N N . GLN A 1 110 ? -11.099 -11.062 16.502 1.00 91.12 110 GLN A N 1
ATOM 865 C CA . GLN A 1 110 ? -10.919 -10.718 17.903 1.00 91.12 110 GLN A CA 1
ATOM 866 C C . GLN A 1 110 ? -9.749 -9.740 18.059 1.00 91.12 110 GLN A C 1
ATOM 868 O O . GLN A 1 110 ? -8.697 -9.920 17.453 1.00 91.12 110 GLN A O 1
ATOM 873 N N . GLY A 1 111 ? -9.936 -8.706 18.882 1.00 90.56 111 GLY A N 1
ATOM 874 C CA . GLY A 1 111 ? -8.864 -7.761 19.205 1.00 90.56 111 GLY A CA 1
ATOM 875 C C . GLY A 1 111 ? -8.510 -6.781 18.084 1.00 90.56 111 GLY A C 1
ATOM 876 O O . GLY A 1 111 ? -7.483 -6.106 18.186 1.00 90.56 111 GLY A O 1
ATOM 877 N N . ILE A 1 112 ? -9.345 -6.647 17.045 1.00 90.62 112 ILE A N 1
ATOM 878 C CA . ILE A 1 112 ? -9.136 -5.645 15.993 1.00 90.62 112 ILE A CA 1
ATOM 879 C C . ILE A 1 112 ? -8.993 -4.240 16.610 1.00 90.62 112 ILE A C 1
ATOM 881 O O . ILE A 1 112 ? -9.650 -3.910 17.596 1.00 90.62 112 ILE A O 1
ATOM 885 N N . TYR A 1 113 ? -8.063 -3.440 16.082 1.00 91.1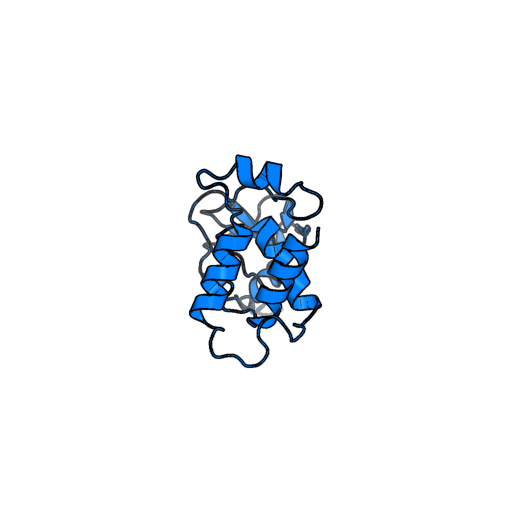2 113 TYR A N 1
ATOM 886 C CA . TYR A 1 113 ? -7.558 -2.173 16.647 1.00 91.12 113 TYR A CA 1
ATOM 887 C C . TYR A 1 113 ? -6.761 -2.252 17.958 1.00 91.12 113 TYR A C 1
ATOM 889 O O . TYR A 1 113 ? -5.900 -1.388 18.168 1.00 91.12 113 TYR A O 1
ATOM 897 N N . ARG A 1 114 ? -6.984 -3.257 18.812 1.00 92.19 114 ARG A N 1
ATOM 898 C CA . ARG A 1 114 ? -6.256 -3.430 20.079 1.00 92.19 114 ARG A CA 1
ATOM 899 C C . ARG A 1 114 ? -4.894 -4.080 19.872 1.00 92.19 114 ARG A C 1
ATOM 901 O O . ARG A 1 114 ? -3.896 -3.593 20.400 1.00 92.19 114 ARG A O 1
ATOM 908 N N . ASP A 1 115 ? -4.864 -5.166 19.113 1.00 91.00 115 ASP A N 1
ATOM 909 C CA . ASP A 1 115 ? -3.665 -5.977 18.954 1.00 91.00 115 ASP A CA 1
ATOM 910 C C . ASP A 1 115 ? -2.706 -5.347 17.937 1.00 91.00 115 ASP A C 1
ATOM 912 O O . ASP A 1 115 ? -3.114 -4.805 16.907 1.00 91.00 115 ASP A O 1
ATOM 916 N N . ILE A 1 116 ? -1.409 -5.403 18.247 1.00 89.19 116 ILE A N 1
ATOM 917 C CA . ILE A 1 116 ? -0.356 -4.789 17.436 1.00 89.19 116 ILE A CA 1
ATOM 918 C C . ILE A 1 116 ? -0.008 -5.726 16.276 1.00 89.19 116 ILE A C 1
ATOM 920 O O . ILE A 1 116 ? 0.257 -6.915 16.464 1.00 89.19 116 ILE A O 1
ATOM 924 N N . GLY A 1 117 ? 0.010 -5.184 15.065 1.00 88.94 117 GLY A N 1
ATOM 925 C CA . GLY A 1 117 ? 0.478 -5.862 13.869 1.00 88.94 117 GLY A CA 1
ATOM 926 C C . GLY A 1 117 ? 2.006 -5.932 13.774 1.00 88.94 117 GLY A C 1
ATOM 927 O O . GLY A 1 117 ? 2.771 -5.321 14.518 1.00 88.94 117 GLY A O 1
AT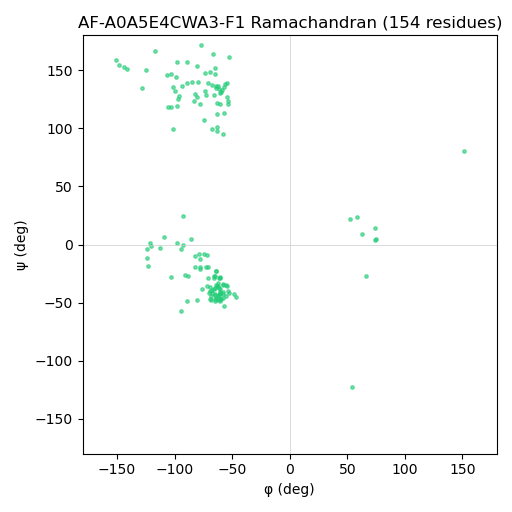OM 928 N N . ASN A 1 118 ? 2.495 -6.685 12.791 1.00 94.19 118 ASN A N 1
ATOM 929 C CA . ASN A 1 118 ? 3.922 -6.735 12.486 1.00 94.19 118 ASN A CA 1
ATOM 930 C C . ASN A 1 118 ? 4.459 -5.361 12.021 1.00 94.19 118 ASN A C 1
ATOM 932 O O . ASN A 1 118 ? 4.162 -4.923 10.909 1.00 94.19 118 ASN A O 1
ATOM 936 N N . LYS A 1 119 ? 5.321 -4.726 12.826 1.00 93.12 119 LYS A N 1
ATOM 937 C CA . LYS A 1 119 ? 5.887 -3.388 12.556 1.00 93.12 119 LYS A CA 1
ATOM 938 C C . LYS A 1 119 ? 6.553 -3.251 11.181 1.00 93.12 119 LYS A C 1
ATOM 940 O O . LYS A 1 119 ? 6.391 -2.222 10.530 1.00 93.12 119 LYS A O 1
ATOM 945 N N . ALA A 1 120 ? 7.284 -4.269 10.722 1.00 93.06 120 ALA A N 1
ATOM 946 C CA . ALA A 1 120 ? 7.963 -4.229 9.426 1.00 93.06 120 ALA A CA 1
ATOM 947 C C . ALA A 1 120 ? 6.956 -4.230 8.265 1.00 93.06 120 ALA A C 1
ATOM 949 O O . ALA A 1 120 ? 7.099 -3.456 7.318 1.00 93.06 120 ALA A O 1
ATOM 950 N N . LYS A 1 121 ? 5.896 -5.043 8.366 1.00 93.94 121 LYS A N 1
ATOM 951 C CA . LYS A 1 121 ? 4.801 -5.061 7.383 1.00 93.94 121 LYS A CA 1
ATOM 952 C C . LYS A 1 121 ? 3.987 -3.767 7.417 1.00 93.94 121 LYS A C 1
ATOM 954 O O . LYS A 1 121 ? 3.670 -3.254 6.352 1.00 93.94 121 LYS A O 1
ATOM 959 N N . THR A 1 122 ? 3.724 -3.203 8.598 1.00 94.25 122 THR A N 1
ATOM 960 C CA . THR A 1 122 ? 3.064 -1.892 8.750 1.00 94.25 122 THR A CA 1
ATOM 961 C C . THR A 1 122 ? 3.873 -0.784 8.065 1.00 94.25 122 THR A C 1
ATOM 963 O O . THR A 1 122 ? 3.318 -0.021 7.281 1.00 94.25 122 THR A O 1
ATOM 966 N N . LYS A 1 123 ? 5.198 -0.730 8.277 1.00 92.19 123 LYS A N 1
ATOM 967 C CA . LYS A 1 123 ? 6.074 0.247 7.605 1.00 92.19 123 LYS A CA 1
ATOM 968 C C . LYS A 1 123 ? 6.070 0.072 6.084 1.00 92.19 123 LYS A C 1
ATOM 970 O O . LYS A 1 123 ? 5.950 1.055 5.360 1.00 92.19 123 LYS A O 1
ATOM 975 N N . LYS A 1 124 ? 6.163 -1.174 5.606 1.00 93.00 124 LYS A N 1
ATOM 976 C CA . LYS A 1 124 ? 6.096 -1.487 4.172 1.00 93.00 124 LYS A CA 1
ATOM 977 C C . LYS A 1 124 ? 4.760 -1.060 3.558 1.00 93.00 124 LYS A C 1
ATOM 979 O O . LYS A 1 124 ? 4.749 -0.491 2.475 1.00 93.00 124 LYS A O 1
ATOM 984 N N . LEU A 1 125 ? 3.647 -1.311 4.251 1.00 94.75 125 LEU A N 1
ATOM 985 C CA . LEU A 1 125 ? 2.322 -0.886 3.803 1.00 94.75 125 LEU A CA 1
ATOM 986 C C . LEU A 1 125 ? 2.239 0.638 3.686 1.00 94.75 125 LEU A C 1
ATOM 988 O O . LEU A 1 125 ? 1.733 1.157 2.698 1.00 94.75 125 LEU A O 1
ATOM 992 N N . PHE A 1 126 ? 2.778 1.355 4.669 1.00 92.19 126 PHE A N 1
ATOM 993 C CA . PHE A 1 126 ? 2.790 2.811 4.649 1.00 92.19 126 PHE A CA 1
ATOM 994 C C . PHE A 1 126 ? 3.563 3.364 3.442 1.00 92.19 126 PHE A C 1
ATOM 996 O O . PHE A 1 126 ? 3.038 4.185 2.696 1.00 92.19 126 PHE A O 1
ATOM 1003 N N . GLN A 1 127 ? 4.771 2.848 3.198 1.00 92.56 127 GLN A N 1
ATOM 1004 C CA . GLN A 1 127 ? 5.582 3.209 2.031 1.00 92.56 127 GLN A CA 1
ATOM 1005 C C . GLN A 1 127 ? 4.866 2.875 0.713 1.00 92.56 127 GLN A C 1
ATOM 1007 O O . GLN A 1 127 ? 4.852 3.677 -0.220 1.00 92.56 127 GLN A O 1
ATOM 1012 N N . ALA A 1 128 ? 4.211 1.716 0.640 1.00 93.56 128 ALA A N 1
ATOM 1013 C CA . ALA A 1 128 ? 3.417 1.350 -0.524 1.00 93.56 128 ALA A CA 1
ATOM 1014 C C . ALA A 1 128 ? 2.266 2.335 -0.773 1.00 93.56 128 ALA A C 1
ATOM 1016 O O . ALA A 1 128 ? 2.042 2.706 -1.921 1.00 93.56 128 ALA A O 1
ATOM 1017 N N . LEU A 1 129 ? 1.566 2.796 0.270 1.00 93.94 129 LEU A N 1
ATOM 1018 C CA . LEU A 1 129 ? 0.495 3.795 0.152 1.00 93.94 129 LEU A CA 1
ATOM 1019 C C . LEU A 1 129 ? 1.022 5.152 -0.326 1.00 93.94 129 LEU A C 1
ATOM 1021 O O . LEU A 1 129 ? 0.378 5.789 -1.156 1.00 93.94 129 LEU A O 1
ATOM 1025 N N . GLU A 1 130 ? 2.210 5.563 0.117 1.00 92.88 130 GLU A N 1
ATOM 1026 C CA . GLU A 1 130 ? 2.881 6.766 -0.395 1.00 92.88 130 GLU A CA 1
ATOM 1027 C C . GLU A 1 130 ? 3.236 6.658 -1.887 1.00 92.88 130 GLU A C 1
ATOM 1029 O O . GLU A 1 130 ? 3.140 7.634 -2.639 1.00 92.88 130 GLU A O 1
ATOM 1034 N N . ASN A 1 131 ? 3.614 5.455 -2.325 1.00 91.88 131 ASN A N 1
ATOM 1035 C CA . ASN A 1 131 ? 4.094 5.193 -3.678 1.00 91.88 131 ASN A CA 1
ATOM 1036 C C . ASN A 1 131 ? 2.981 4.794 -4.667 1.00 91.88 131 ASN A C 1
ATOM 1038 O O . ASN A 1 131 ? 3.132 5.023 -5.870 1.00 91.88 131 ASN A O 1
ATOM 1042 N N . GLY A 1 132 ? 1.879 4.215 -4.197 1.00 90.69 132 GLY A N 1
ATOM 1043 C CA . GLY A 1 132 ? 0.816 3.634 -5.025 1.00 90.69 132 GLY A CA 1
ATOM 1044 C C . GLY A 1 132 ? -0.582 4.194 -4.767 1.00 90.69 132 GLY A C 1
ATOM 1045 O O . GLY A 1 132 ? -1.477 3.955 -5.574 1.00 90.69 132 GLY A O 1
ATOM 1046 N N . MET A 1 133 ? -0.794 4.970 -3.699 1.00 91.62 133 MET A N 1
ATOM 1047 C CA . MET A 1 133 ? -2.099 5.551 -3.361 1.00 91.62 133 MET A CA 1
ATOM 1048 C C . MET A 1 133 ? -3.207 4.481 -3.272 1.00 91.62 133 MET A C 1
ATOM 1050 O O . MET A 1 133 ? -3.100 3.527 -2.507 1.00 91.62 133 MET A O 1
ATOM 1054 N N . HIS A 1 134 ? -4.273 4.628 -4.065 1.00 91.06 134 HIS A N 1
ATOM 1055 C CA . HIS A 1 134 ? -5.407 3.707 -4.146 1.00 91.06 134 HIS A CA 1
ATOM 1056 C C . HIS A 1 134 ? -5.086 2.405 -4.897 1.00 91.06 134 HIS A C 1
ATOM 1058 O O . HIS A 1 134 ? -5.904 1.492 -4.914 1.00 91.06 134 HIS A O 1
ATOM 1064 N N . LEU A 1 135 ? -3.909 2.313 -5.519 1.00 93.56 135 LEU A N 1
ATOM 1065 C CA . LEU A 1 135 ? -3.450 1.145 -6.265 1.00 93.56 135 LEU A CA 1
ATOM 1066 C C . LEU A 1 135 ? -2.620 0.198 -5.390 1.00 93.56 135 LEU A C 1
ATOM 1068 O O . LEU A 1 135 ? -1.772 -0.518 -5.905 1.00 93.56 135 LEU A O 1
ATOM 1072 N N . VAL A 1 136 ? -2.793 0.201 -4.071 1.00 94.62 136 VAL A N 1
ATOM 1073 C CA . VAL A 1 136 ? -2.097 -0.745 -3.191 1.00 94.62 136 VAL A CA 1
ATOM 1074 C C . VAL A 1 136 ? -3.013 -1.918 -2.880 1.00 94.62 136 VAL A C 1
ATOM 1076 O O . VAL A 1 136 ? -4.116 -1.739 -2.369 1.00 94.62 136 VAL A O 1
ATOM 1079 N N . ASP A 1 137 ? -2.533 -3.126 -3.152 1.00 93.56 137 ASP A N 1
ATOM 1080 C CA . ASP A 1 137 ? -3.193 -4.363 -2.762 1.00 93.56 137 ASP A CA 1
ATOM 1081 C C . ASP A 1 137 ? -3.023 -4.607 -1.255 1.00 93.56 137 ASP A C 1
ATOM 1083 O O . ASP A 1 137 ? -1.948 -4.963 -0.765 1.00 93.56 137 ASP A O 1
ATOM 1087 N N . LEU A 1 138 ? -4.113 -4.409 -0.512 1.00 93.88 138 LEU A N 1
ATOM 1088 C CA . LEU A 1 138 ? -4.181 -4.655 0.928 1.00 93.88 138 LEU A CA 1
ATOM 1089 C C . LEU A 1 138 ? -4.444 -6.130 1.278 1.00 93.88 138 LEU A C 1
ATOM 1091 O O . LEU A 1 138 ? -4.333 -6.512 2.449 1.00 93.88 138 LEU A O 1
ATOM 1095 N N . SER A 1 139 ? -4.772 -6.975 0.292 1.00 89.31 139 SER A N 1
ATOM 1096 C CA . SER A 1 139 ? -5.162 -8.372 0.527 1.00 89.31 139 SER A CA 1
ATOM 1097 C C . SER A 1 139 ? -4.044 -9.196 1.177 1.00 89.31 139 SER A C 1
ATOM 1099 O O . SER A 1 139 ? -4.305 -10.037 2.040 1.00 89.31 139 SER A O 1
ATOM 1101 N N . GLU A 1 140 ? -2.794 -8.869 0.846 1.00 86.44 140 GLU A N 1
ATOM 1102 C CA . GLU A 1 140 ? -1.574 -9.514 1.345 1.00 86.44 140 GLU A CA 1
ATOM 1103 C C . GLU A 1 140 ? -1.166 -9.061 2.762 1.00 86.44 140 GLU A C 1
ATOM 1105 O O . GLU A 1 140 ? -0.242 -9.624 3.360 1.00 86.44 140 GLU A O 1
ATOM 1110 N N . PHE A 1 141 ? -1.831 -8.046 3.325 1.00 93.12 141 PHE A N 1
ATOM 1111 C CA . PHE A 1 141 ? -1.560 -7.555 4.675 1.00 93.12 141 PHE A CA 1
ATOM 1112 C C . PHE A 1 141 ? -2.562 -8.118 5.686 1.00 93.12 141 PHE A C 1
ATOM 1114 O O . PHE A 1 141 ? -3.750 -8.305 5.405 1.00 93.12 141 PHE A O 1
ATOM 1121 N N . HIS A 1 142 ? -2.071 -8.383 6.899 1.00 94.38 142 HIS A N 1
ATOM 1122 C CA . HIS A 1 142 ? -2.931 -8.774 8.009 1.00 94.38 142 HIS A CA 1
ATOM 1123 C C . HIS A 1 142 ? -3.761 -7.562 8.461 1.00 94.38 142 HIS A C 1
ATOM 1125 O O . HIS A 1 142 ? -3.192 -6.475 8.588 1.00 94.38 142 HIS A O 1
ATOM 1131 N N . PRO A 1 143 ? -5.059 -7.705 8.783 1.00 94.75 143 PRO A N 1
ATOM 1132 C CA . PRO A 1 143 ? -5.888 -6.566 9.174 1.00 94.75 143 PRO A CA 1
ATOM 1133 C C . PRO A 1 143 ? -5.338 -5.725 10.332 1.00 94.75 143 PRO A C 1
ATOM 1135 O O . PRO A 1 143 ? -5.397 -4.503 10.269 1.00 94.75 143 PRO A O 1
ATOM 1138 N N . ASN A 1 144 ? -4.684 -6.342 11.324 1.00 94.88 144 ASN A N 1
ATOM 1139 C CA . ASN A 1 144 ? -4.004 -5.597 12.399 1.00 94.88 144 ASN A CA 1
ATOM 1140 C C . ASN A 1 144 ? -2.925 -4.627 11.871 1.00 94.88 144 ASN A C 1
ATOM 1142 O O . ASN A 1 144 ? -2.766 -3.543 12.421 1.00 94.88 144 ASN A O 1
ATOM 1146 N N . ASN A 1 145 ? -2.215 -4.963 10.783 1.00 95.31 145 ASN A N 1
ATOM 1147 C CA . ASN A 1 145 ? -1.268 -4.037 10.148 1.00 95.31 145 ASN A CA 1
ATOM 1148 C C . ASN A 1 145 ? -1.973 -2.824 9.539 1.00 95.31 145 ASN A C 1
ATOM 1150 O O . ASN A 1 145 ? -1.457 -1.713 9.623 1.00 95.31 145 ASN A O 1
ATOM 1154 N N . ILE A 1 146 ? -3.145 -3.038 8.939 1.00 95.50 146 ILE A N 1
ATOM 1155 C CA . ILE A 1 146 ? -3.961 -1.982 8.333 1.00 95.50 146 ILE A CA 1
ATOM 1156 C C . ILE A 1 146 ? -4.514 -1.066 9.433 1.00 95.50 146 ILE A C 1
ATOM 1158 O O . ILE A 1 146 ? -4.413 0.155 9.330 1.00 95.50 146 ILE A O 1
ATOM 1162 N N . CYS A 1 147 ? -5.008 -1.647 10.532 1.00 95.44 147 CYS A N 1
ATOM 1163 C CA . CYS A 1 147 ? -5.415 -0.901 11.722 1.00 95.44 147 CYS A CA 1
ATOM 1164 C C . CYS A 1 147 ? -4.267 -0.072 12.302 1.00 95.44 147 CYS A C 1
ATOM 1166 O O . CYS A 1 147 ? -4.479 1.071 12.698 1.00 95.44 147 CYS A O 1
ATOM 1168 N N . ASP A 1 148 ? -3.055 -0.624 12.369 1.00 95.00 148 ASP A N 1
ATOM 1169 C CA . ASP A 1 148 ? -1.889 0.114 12.852 1.00 95.00 148 ASP A CA 1
ATOM 1170 C C . ASP A 1 148 ? -1.522 1.280 11.937 1.00 95.00 148 ASP A C 1
ATOM 1172 O O . ASP A 1 148 ? -1.263 2.366 12.445 1.00 95.00 148 ASP A O 1
ATOM 1176 N N . VAL A 1 149 ? -1.550 1.099 10.612 1.00 94.44 149 VAL A N 1
ATOM 1177 C CA . VAL A 1 149 ? -1.358 2.203 9.656 1.00 94.44 149 VAL A CA 1
ATOM 1178 C C . VAL A 1 149 ? -2.393 3.304 9.883 1.00 94.44 149 VAL A C 1
ATOM 1180 O O . VAL A 1 149 ? -2.027 4.475 9.963 1.00 94.44 149 VAL A O 1
ATOM 1183 N N . LEU A 1 150 ? -3.664 2.934 10.051 1.00 94.19 150 LEU A N 1
ATOM 1184 C CA . LEU A 1 150 ? -4.744 3.884 10.305 1.00 94.19 150 LEU A CA 1
ATOM 1185 C C . LEU A 1 150 ? -4.536 4.656 11.618 1.00 94.19 150 LEU A C 1
ATOM 1187 O O . LEU A 1 150 ? -4.625 5.884 11.636 1.00 94.19 150 LEU A O 1
ATOM 1191 N N . LYS A 1 151 ? -4.211 3.948 12.709 1.00 93.06 151 LYS A N 1
ATOM 1192 C CA . LYS A 1 151 ? -3.911 4.557 14.016 1.00 93.06 151 LYS A CA 1
ATOM 1193 C C . LYS A 1 151 ? -2.714 5.501 13.926 1.00 93.06 151 LYS A C 1
ATOM 1195 O O . LYS A 1 151 ? -2.794 6.621 14.415 1.00 93.06 151 LYS A O 1
ATOM 1200 N N . LEU A 1 152 ? -1.630 5.072 13.279 1.00 91.50 152 LEU A N 1
ATOM 1201 C CA . LEU A 1 152 ? -0.423 5.882 13.099 1.00 91.50 152 LEU A CA 1
ATOM 1202 C C . LEU A 1 152 ? -0.681 7.120 12.241 1.00 91.50 152 LEU A C 1
ATOM 1204 O O . LEU A 1 152 ? -0.086 8.158 12.496 1.00 91.50 152 LEU A O 1
ATOM 1208 N N . TYR A 1 153 ? -1.555 7.035 11.238 1.00 91.12 153 TYR A N 1
ATOM 1209 C CA . TYR A 1 153 ? -1.938 8.197 10.441 1.00 91.12 153 TYR A CA 1
ATOM 1210 C C . TYR A 1 153 ? -2.691 9.242 11.275 1.00 91.12 153 TYR A C 1
ATOM 1212 O O . TYR A 1 153 ? -2.398 10.428 11.174 1.00 91.12 153 TYR A O 1
ATOM 1220 N N . LEU A 1 154 ? -3.622 8.803 12.126 1.00 90.00 154 LEU A N 1
ATOM 1221 C CA . LEU A 1 154 ? -4.448 9.689 12.954 1.00 90.00 154 LEU A CA 1
ATOM 1222 C C . LEU A 1 154 ? -3.733 10.245 14.196 1.00 90.00 154 LEU A C 1
ATOM 1224 O O . LEU A 1 154 ? -4.185 11.239 14.752 1.00 90.00 154 LEU A O 1
ATOM 1228 N N . GLN A 1 155 ? -2.663 9.594 14.660 1.00 88.50 155 GLN A N 1
ATOM 1229 C CA . GLN A 1 155 ? -1.882 10.034 15.825 1.00 88.50 155 GLN A CA 1
ATOM 1230 C C . GLN A 1 155 ? -0.916 11.191 15.535 1.00 88.50 155 GLN A C 1
ATOM 1232 O O . GLN A 1 155 ? -0.356 11.743 16.481 1.00 88.50 155 GLN A O 1
ATOM 1237 N N . GLN A 1 156 ? -0.681 11.512 14.262 1.00 75.56 156 GLN A N 1
ATOM 1238 C CA . GLN A 1 156 ? 0.186 12.616 13.841 1.00 75.56 156 GLN A CA 1
ATOM 1239 C C . GLN A 1 156 ? -0.454 13.981 14.080 1.00 75.56 156 GLN A C 1
ATOM 1241 O O . GLN A 1 156 ? 0.308 14.906 14.439 1.00 75.56 156 GLN A O 1
#